Protein AF-A0A535T587-F1 (afdb_monomer)

Solvent-accessible surface area (backbone atoms only — not comparable to full-atom values): 7097 Å² total; per-residue (Å²): 143,86,83,83,83,76,80,82,81,78,84,81,82,79,72,75,73,79,70,57,64,79,68,48,16,51,55,48,45,53,47,51,43,53,55,28,61,78,64,76,47,71,64,48,82,45,65,53,49,70,60,47,21,57,35,30,55,32,77,68,83,61,80,92,52,73,44,36,38,38,36,39,87,90,49,34,36,34,40,31,42,52,90,48,36,64,61,37,56,74,42,17,79,74,39,49,71,48,60,40,50,95,91,59,71,64,61,64,56,50,50,61,66,57,58,90,116

Sequence (117 aa):
MWSRSRPPPPPTESASPALNRSVAARAPLDEVRRWMANRHLDAVYITRPVSIAYLTGFHADPHERLMALAVRHDGATLIVPALEGQSAAEHASNAAVVAWRDGEDPYELVDRA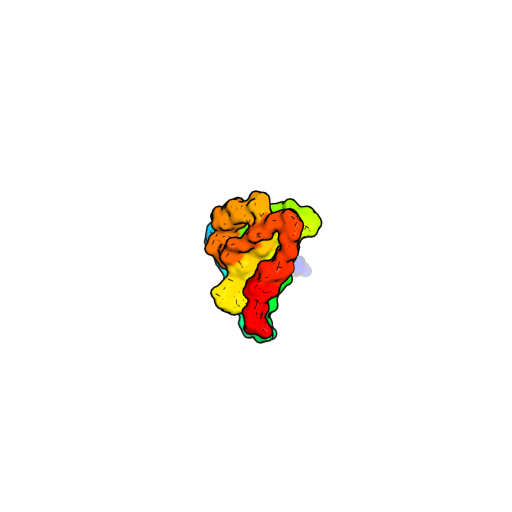LAGL

Mean predicted aligned error: 9.97 Å

Structure (mmCIF, N/CA/C/O backbone):
data_AF-A0A535T587-F1
#
_entry.id   AF-A0A535T587-F1
#
loop_
_atom_site.group_PDB
_atom_site.id
_atom_site.type_symbol
_atom_site.label_atom_id
_atom_site.label_alt_id
_atom_site.label_comp_id
_atom_site.label_asym_id
_atom_site.label_entity_id
_atom_site.label_seq_id
_atom_site.pdbx_PDB_ins_code
_atom_site.Cartn_x
_atom_site.Cartn_y
_atom_site.Cartn_z
_atom_site.occupancy
_atom_site.B_iso_or_equiv
_atom_site.auth_seq_id
_atom_site.auth_comp_id
_atom_site.auth_asym_id
_atom_site.auth_atom_id
_atom_site.pdbx_PDB_model_num
ATOM 1 N N . MET A 1 1 ? 67.489 -8.738 -5.111 1.00 47.03 1 MET A N 1
ATOM 2 C CA . MET A 1 1 ? 67.306 -7.286 -5.318 1.00 47.03 1 MET A CA 1
ATOM 3 C C . MET A 1 1 ? 66.020 -7.089 -6.113 1.00 47.03 1 MET A C 1
ATOM 5 O O . MET A 1 1 ? 66.032 -7.209 -7.327 1.00 47.03 1 MET A O 1
ATOM 9 N N . TRP A 1 2 ? 64.889 -6.936 -5.422 1.00 47.91 2 TRP A N 1
ATOM 10 C CA . TRP A 1 2 ? 63.555 -6.847 -6.025 1.00 47.91 2 TRP A CA 1
ATOM 11 C C . TRP A 1 2 ? 62.922 -5.556 -5.517 1.00 47.91 2 TRP A C 1
ATOM 13 O O . TRP A 1 2 ? 62.699 -5.424 -4.319 1.00 47.91 2 TRP A O 1
ATOM 23 N N . SER A 1 3 ? 62.651 -4.602 -6.399 1.00 49.62 3 SER A N 1
ATOM 24 C CA . SER A 1 3 ? 61.743 -3.502 -6.081 1.00 49.62 3 SER A CA 1
ATOM 25 C C . SER A 1 3 ? 60.934 -3.200 -7.331 1.00 49.62 3 SER A C 1
ATOM 27 O O . SER A 1 3 ? 61.400 -2.543 -8.257 1.00 49.62 3 SER A O 1
ATOM 29 N N . ARG A 1 4 ? 59.749 -3.810 -7.411 1.00 57.50 4 ARG A N 1
ATOM 30 C CA . ARG A 1 4 ? 58.743 -3.481 -8.420 1.00 57.50 4 ARG A CA 1
ATOM 31 C C . ARG A 1 4 ? 57.825 -2.440 -7.790 1.00 57.50 4 ARG A C 1
ATOM 33 O O . ARG A 1 4 ? 57.001 -2.788 -6.946 1.00 57.50 4 ARG A O 1
ATOM 40 N N . SER A 1 5 ? 57.997 -1.182 -8.177 1.00 60.59 5 SER A N 1
ATOM 41 C CA . SER A 1 5 ? 57.087 -0.093 -7.824 1.00 60.59 5 SER A CA 1
ATOM 42 C C . SER A 1 5 ? 55.694 -0.404 -8.376 1.00 60.59 5 SER A C 1
ATOM 44 O O . SER A 1 5 ? 55.541 -0.662 -9.570 1.00 60.59 5 SER A O 1
ATOM 46 N N . ARG A 1 6 ? 54.680 -0.434 -7.506 1.00 56.34 6 ARG A N 1
ATOM 47 C CA . ARG A 1 6 ? 53.278 -0.580 -7.922 1.00 56.34 6 ARG A CA 1
ATOM 48 C C . ARG A 1 6 ? 52.776 0.751 -8.506 1.00 56.34 6 ARG A C 1
ATOM 50 O O . ARG A 1 6 ? 53.118 1.792 -7.946 1.00 56.34 6 ARG A O 1
ATOM 57 N N . PRO A 1 7 ? 51.977 0.743 -9.587 1.00 63.47 7 PRO A N 1
ATOM 58 C CA . PRO A 1 7 ? 51.341 1.957 -10.091 1.00 63.47 7 PRO A CA 1
ATOM 59 C C . PRO A 1 7 ? 50.258 2.462 -9.115 1.00 63.47 7 PRO A C 1
ATOM 61 O O . PRO A 1 7 ? 49.709 1.658 -8.352 1.00 63.47 7 PRO A O 1
ATOM 64 N N . PRO A 1 8 ? 49.956 3.776 -9.113 1.00 61.00 8 PRO A N 1
ATOM 65 C CA . PRO A 1 8 ? 48.930 4.351 -8.248 1.00 61.00 8 PRO A CA 1
ATOM 66 C C . PRO A 1 8 ? 47.529 3.838 -8.627 1.00 61.00 8 PRO A C 1
ATOM 68 O O . PRO A 1 8 ? 47.289 3.529 -9.799 1.00 61.00 8 PRO A O 1
ATOM 71 N N . PRO A 1 9 ? 46.599 3.736 -7.659 1.00 56.41 9 PRO A N 1
ATOM 72 C CA . PRO A 1 9 ? 45.224 3.349 -7.948 1.00 56.41 9 PRO A CA 1
ATOM 73 C C . PRO A 1 9 ? 44.529 4.417 -8.813 1.00 56.41 9 PRO A C 1
ATOM 75 O O . PRO A 1 9 ? 44.873 5.599 -8.714 1.00 56.41 9 PRO A O 1
ATOM 78 N N . PRO A 1 10 ? 43.556 4.028 -9.659 1.00 57.75 10 PRO A N 1
ATOM 79 C CA . PRO A 1 10 ? 42.756 4.986 -10.414 1.00 57.75 10 PRO A CA 1
ATOM 80 C C . PRO A 1 10 ? 41.940 5.877 -9.461 1.00 57.75 10 PRO A C 1
ATOM 82 O O . PRO A 1 10 ? 41.619 5.442 -8.350 1.00 57.75 10 PRO A O 1
ATOM 85 N N . PRO A 1 11 ? 41.587 7.111 -9.867 1.00 48.00 11 PRO A N 1
ATOM 86 C CA . PRO A 1 11 ? 40.736 7.969 -9.058 1.00 48.00 11 PRO A CA 1
ATOM 87 C C . PRO A 1 11 ? 39.365 7.310 -8.891 1.00 48.0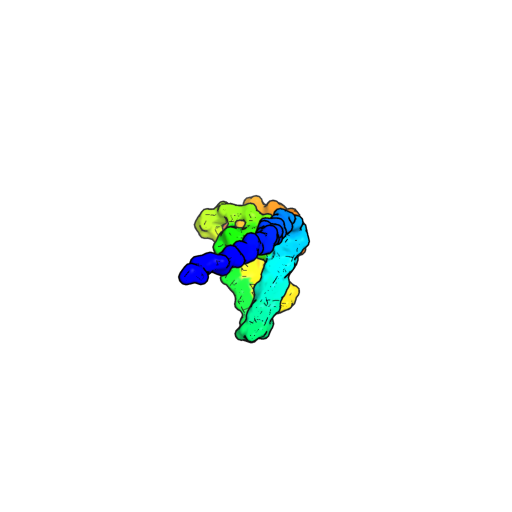0 11 PRO A C 1
ATOM 89 O O . PRO A 1 11 ? 38.657 7.049 -9.863 1.00 48.00 11 PRO A O 1
ATOM 92 N N . THR A 1 12 ? 39.000 7.019 -7.645 1.00 52.50 12 THR A N 1
ATOM 93 C CA . THR A 1 12 ? 37.664 6.549 -7.286 1.00 52.50 12 THR A CA 1
ATOM 94 C C . THR A 1 12 ? 36.696 7.721 -7.396 1.00 52.50 12 THR A C 1
ATOM 96 O O . THR A 1 12 ? 36.433 8.415 -6.417 1.00 52.50 12 THR A O 1
ATOM 99 N N . GLU A 1 13 ? 36.150 7.953 -8.584 1.00 45.12 13 GLU A N 1
ATOM 100 C CA . GLU A 1 13 ? 35.006 8.846 -8.750 1.00 45.12 13 GLU A CA 1
ATOM 101 C C . GLU A 1 13 ? 33.729 8.089 -8.346 1.00 45.12 13 GLU A C 1
ATOM 103 O O . GLU A 1 13 ? 32.907 7.694 -9.165 1.00 45.12 13 GLU A O 1
ATOM 108 N N . SER A 1 14 ? 33.577 7.828 -7.043 1.00 51.25 14 SER A N 1
ATOM 109 C CA . SER A 1 14 ? 32.290 7.419 -6.471 1.00 51.25 14 SER A CA 1
ATOM 110 C C . SER A 1 14 ? 31.462 8.675 -6.220 1.00 51.25 14 SER A C 1
ATOM 112 O O . SER A 1 14 ? 31.224 9.085 -5.084 1.00 51.25 14 SER A O 1
ATOM 114 N N . ALA A 1 15 ? 31.066 9.341 -7.300 1.00 43.19 15 ALA A N 1
ATOM 115 C CA . ALA A 1 15 ? 30.017 10.339 -7.233 1.00 43.19 15 ALA A CA 1
ATOM 116 C C . ALA A 1 15 ? 28.687 9.579 -7.217 1.00 43.19 15 ALA A C 1
ATOM 118 O O . ALA A 1 15 ? 28.120 9.271 -8.262 1.00 43.19 15 ALA A O 1
ATOM 119 N N . SER A 1 16 ? 28.201 9.234 -6.020 1.00 43.88 16 SER A N 1
ATOM 120 C CA . SER A 1 16 ? 26.787 8.891 -5.856 1.00 43.88 16 SER A CA 1
ATOM 121 C C . SER A 1 16 ? 25.986 10.109 -6.318 1.00 43.88 16 SER A C 1
ATOM 123 O O . SER A 1 16 ? 26.106 11.163 -5.685 1.00 43.88 16 SER A O 1
ATOM 125 N N . PRO A 1 17 ? 25.214 10.030 -7.416 1.00 46.41 17 PRO A N 1
ATOM 126 C CA . PRO A 1 17 ? 24.386 11.150 -7.806 1.00 46.41 17 PRO A CA 1
ATOM 127 C C . PRO A 1 17 ? 23.357 11.297 -6.692 1.00 46.41 17 PRO A C 1
ATOM 129 O O . PRO A 1 17 ? 22.594 10.369 -6.421 1.00 46.41 17 PRO A O 1
ATOM 132 N N . ALA A 1 18 ? 23.386 12.426 -5.985 1.00 49.94 18 ALA A N 1
ATOM 133 C CA . ALA A 1 18 ? 22.358 12.761 -5.017 1.00 49.94 18 ALA A CA 1
ATOM 134 C C . ALA A 1 18 ? 21.001 12.577 -5.713 1.00 49.94 18 ALA A C 1
ATOM 136 O O . ALA A 1 18 ? 20.703 13.262 -6.692 1.00 49.94 18 ALA A O 1
ATOM 137 N N . LEU A 1 19 ? 20.251 11.564 -5.269 1.00 51.84 19 LEU A N 1
ATOM 138 C CA . LEU A 1 19 ? 19.035 11.087 -5.918 1.00 51.84 19 LEU A CA 1
ATOM 139 C C . LEU A 1 19 ? 18.086 12.265 -6.135 1.00 51.84 19 LEU A C 1
ATOM 141 O O . LEU A 1 19 ? 17.573 12.856 -5.183 1.00 51.84 19 LEU A O 1
ATOM 145 N N . ASN A 1 20 ? 17.848 12.598 -7.402 1.00 48.22 20 ASN A N 1
ATOM 146 C CA . ASN A 1 20 ? 16.753 13.469 -7.786 1.00 48.22 20 ASN A CA 1
ATOM 147 C C . ASN A 1 20 ? 15.447 12.797 -7.330 1.00 48.22 20 ASN A C 1
ATOM 149 O O . ASN A 1 20 ? 15.001 11.824 -7.941 1.00 48.22 20 ASN A O 1
ATOM 153 N N . ARG A 1 21 ? 14.878 13.280 -6.217 1.00 54.34 21 ARG A N 1
ATOM 154 C CA . ARG A 1 21 ? 13.831 12.591 -5.443 1.00 54.34 21 ARG A CA 1
ATOM 155 C C . ARG A 1 21 ? 12.571 12.248 -6.246 1.00 54.34 21 ARG A C 1
ATOM 157 O O . ARG A 1 21 ? 11.929 11.256 -5.931 1.00 54.34 21 ARG A O 1
ATOM 164 N N . SER A 1 22 ? 12.243 13.004 -7.296 1.00 51.09 22 SER A N 1
ATOM 165 C CA . SER A 1 22 ? 11.043 12.769 -8.115 1.00 51.09 22 SER A CA 1
ATOM 166 C C . SER A 1 22 ? 11.230 11.693 -9.193 1.00 51.09 22 SER A C 1
ATOM 168 O O . SER A 1 22 ? 10.303 10.944 -9.489 1.00 51.09 22 SER A O 1
ATOM 170 N N . VAL A 1 23 ? 12.435 11.565 -9.753 1.00 51.56 23 VAL A N 1
ATOM 171 C CA . VAL A 1 23 ? 12.781 10.500 -10.717 1.00 51.56 23 VAL A CA 1
ATOM 172 C C . VAL A 1 23 ? 13.099 9.193 -9.981 1.00 51.56 23 VAL A C 1
ATOM 174 O O . VAL A 1 23 ? 12.826 8.100 -10.478 1.00 51.56 23 VAL A O 1
ATOM 177 N N . ALA A 1 24 ? 13.620 9.315 -8.761 1.00 52.97 24 ALA A N 1
ATOM 178 C CA . ALA A 1 24 ? 14.056 8.212 -7.924 1.00 52.97 24 ALA A CA 1
ATOM 179 C C . ALA A 1 24 ? 12.938 7.374 -7.296 1.00 52.97 24 ALA A C 1
ATOM 181 O O . ALA A 1 24 ? 13.275 6.315 -6.808 1.00 52.97 24 ALA A O 1
ATOM 182 N N . ALA A 1 25 ? 11.664 7.786 -7.269 1.00 56.41 25 ALA A N 1
ATOM 183 C CA . ALA A 1 25 ? 10.588 6.963 -6.682 1.00 56.41 25 ALA A CA 1
ATOM 184 C C . ALA A 1 25 ? 9.954 5.993 -7.699 1.00 56.41 25 ALA A C 1
ATOM 186 O O . ALA A 1 25 ? 9.639 4.849 -7.379 1.00 56.41 25 ALA A O 1
ATOM 187 N N . ARG A 1 26 ? 9.822 6.401 -8.971 1.00 61.22 26 ARG A N 1
ATOM 188 C CA . ARG A 1 26 ? 9.326 5.508 -10.038 1.00 61.22 26 ARG A CA 1
ATOM 189 C C . ARG A 1 26 ? 10.279 4.340 -10.297 1.00 61.22 26 ARG A C 1
ATOM 191 O O . ARG A 1 26 ? 9.839 3.196 -10.361 1.00 61.22 26 ARG A O 1
ATOM 198 N N . ALA A 1 27 ? 11.579 4.622 -10.381 1.00 78.62 27 ALA A N 1
ATOM 199 C CA . ALA A 1 27 ? 12.575 3.616 -10.745 1.00 78.62 27 ALA A CA 1
ATOM 200 C C . ALA A 1 27 ? 12.644 2.401 -9.779 1.00 78.62 27 ALA A C 1
ATOM 202 O O . ALA A 1 27 ? 12.662 1.273 -10.276 1.00 78.62 27 ALA A O 1
ATOM 203 N N . PRO A 1 28 ? 12.614 2.566 -8.441 1.00 91.25 28 PRO A N 1
ATOM 204 C CA . PRO A 1 28 ? 12.580 1.461 -7.486 1.00 91.25 28 PRO A CA 1
ATOM 205 C C . PRO A 1 28 ? 11.316 0.612 -7.566 1.00 91.25 28 PRO A C 1
ATOM 207 O O . PRO A 1 28 ? 11.400 -0.613 -7.534 1.00 91.25 28 PRO A O 1
ATOM 210 N N . LEU A 1 29 ? 10.138 1.231 -7.693 1.00 93.50 29 LEU A N 1
ATOM 211 C CA . LEU A 1 29 ? 8.886 0.477 -7.773 1.00 93.50 29 LEU A CA 1
ATOM 212 C C . LEU A 1 29 ? 8.806 -0.340 -9.074 1.00 93.50 29 LEU A C 1
ATOM 214 O O . LEU A 1 29 ? 8.380 -1.496 -9.060 1.00 93.50 29 LEU A O 1
ATOM 218 N N . ASP A 1 30 ? 9.296 0.213 -10.185 1.00 93.25 30 ASP A N 1
ATOM 219 C CA . ASP A 1 30 ? 9.419 -0.516 -11.451 1.00 93.25 30 ASP A CA 1
ATOM 220 C C . ASP A 1 30 ? 10.449 -1.657 -11.373 1.00 93.25 30 ASP A C 1
ATOM 222 O O . ASP A 1 30 ? 10.292 -2.694 -12.022 1.00 93.25 30 ASP A O 1
ATOM 226 N N . GLU A 1 31 ? 11.505 -1.513 -10.569 1.00 94.69 31 GLU A N 1
ATOM 227 C CA . GLU A 1 31 ? 12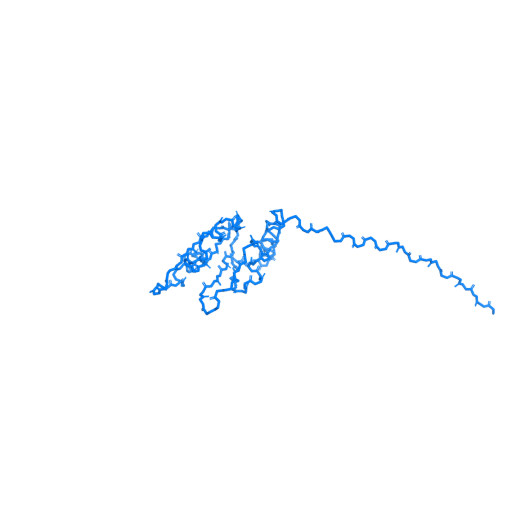.441 -2.603 -10.280 1.00 94.69 31 GLU A CA 1
ATOM 228 C C . GLU A 1 31 ? 11.794 -3.730 -9.473 1.00 94.69 31 GLU A C 1
ATOM 230 O O . GLU A 1 31 ? 11.962 -4.896 -9.835 1.00 94.69 31 GLU A O 1
ATOM 235 N N . VAL A 1 32 ? 10.986 -3.402 -8.459 1.00 96.44 32 VAL A N 1
ATOM 236 C CA . VAL A 1 32 ? 10.191 -4.394 -7.717 1.00 96.44 32 VAL A CA 1
ATOM 237 C C . VAL A 1 32 ? 9.264 -5.152 -8.668 1.00 96.44 32 VAL A C 1
ATOM 239 O O . VAL A 1 32 ? 9.259 -6.381 -8.658 1.00 96.44 32 VAL A O 1
ATOM 242 N N . ARG A 1 33 ? 8.547 -4.455 -9.557 1.00 95.50 33 ARG A N 1
ATOM 243 C CA . ARG A 1 33 ? 7.645 -5.096 -10.532 1.00 95.50 33 ARG A CA 1
ATOM 244 C C . ARG A 1 33 ? 8.389 -6.008 -11.512 1.00 95.50 33 ARG A C 1
ATOM 246 O O . ARG A 1 33 ? 7.931 -7.117 -11.783 1.00 95.50 33 ARG A O 1
ATOM 253 N N . ARG A 1 34 ? 9.569 -5.605 -11.999 1.00 95.81 34 ARG A N 1
ATOM 254 C CA . ARG A 1 34 ? 10.431 -6.481 -12.821 1.00 95.81 34 ARG A CA 1
ATOM 255 C C . ARG A 1 34 ? 10.901 -7.710 -12.044 1.00 95.81 34 ARG A C 1
ATOM 257 O O . ARG A 1 34 ? 10.894 -8.820 -12.571 1.00 95.81 34 ARG A O 1
ATOM 264 N N . TRP A 1 35 ? 11.301 -7.525 -10.790 1.00 96.81 35 TRP A N 1
ATOM 265 C CA . TRP A 1 35 ? 11.720 -8.611 -9.908 1.00 96.81 35 TRP A CA 1
ATOM 266 C C . TRP A 1 35 ? 10.581 -9.604 -9.631 1.00 96.81 35 TRP A C 1
ATOM 268 O O . TRP A 1 35 ? 10.834 -10.811 -9.633 1.00 96.81 35 TRP A O 1
ATOM 278 N N . MET A 1 36 ? 9.348 -9.109 -9.460 1.00 97.62 36 MET A N 1
ATOM 279 C CA . MET A 1 36 ? 8.132 -9.919 -9.316 1.00 97.62 36 MET A CA 1
ATOM 280 C C . MET A 1 36 ? 7.866 -10.752 -10.570 1.00 97.62 36 MET A C 1
ATOM 282 O O . MET A 1 36 ? 7.697 -11.965 -10.465 1.00 97.62 36 MET A O 1
ATOM 286 N N . ALA A 1 37 ? 7.912 -10.129 -11.754 1.00 96.69 37 ALA A N 1
ATOM 287 C CA . ALA A 1 37 ? 7.699 -10.815 -13.028 1.00 96.69 37 ALA A CA 1
ATOM 288 C C . ALA A 1 37 ? 8.697 -11.967 -13.237 1.00 96.69 37 ALA A C 1
ATOM 290 O O . ALA A 1 37 ? 8.302 -13.074 -13.595 1.00 96.69 37 ALA A O 1
ATOM 291 N N . ASN A 1 38 ? 9.976 -11.744 -12.917 1.00 97.62 38 ASN A N 1
ATOM 292 C CA . ASN A 1 38 ? 11.022 -12.770 -13.010 1.00 97.62 38 ASN A CA 1
ATOM 293 C C . ASN A 1 38 ? 10.840 -13.938 -12.025 1.00 97.62 38 ASN A C 1
ATOM 295 O O . ASN A 1 38 ? 11.469 -14.980 -12.194 1.00 97.62 38 ASN A O 1
ATOM 299 N N . ARG A 1 39 ? 10.042 -13.756 -10.967 1.00 97.62 39 ARG A N 1
ATOM 300 C CA . ARG A 1 39 ? 9.769 -14.770 -9.937 1.00 97.62 39 ARG A CA 1
ATOM 301 C C . ARG A 1 39 ? 8.365 -15.352 -10.013 1.00 97.62 39 ARG A C 1
ATOM 303 O O . ARG A 1 39 ? 8.036 -16.171 -9.164 1.00 97.62 39 ARG A O 1
ATOM 310 N N . HIS A 1 40 ? 7.569 -14.950 -11.004 1.00 96.25 40 HIS A N 1
ATOM 311 C CA . HIS A 1 40 ? 6.166 -15.341 -11.125 1.00 96.25 40 HIS A CA 1
ATOM 312 C C . HIS A 1 40 ? 5.367 -15.035 -9.846 1.00 96.25 40 HIS A C 1
ATOM 314 O O . HIS A 1 40 ? 4.650 -15.887 -9.335 1.00 96.25 40 HIS A O 1
ATOM 320 N N . LEU A 1 41 ? 5.548 -13.827 -9.299 1.00 97.00 41 LEU A N 1
ATOM 321 C CA . LEU A 1 41 ? 4.806 -13.344 -8.133 1.00 97.00 41 LEU A CA 1
ATOM 322 C C . LEU A 1 41 ? 3.697 -12.387 -8.567 1.00 97.00 41 LEU A C 1
ATOM 324 O O . LEU A 1 41 ? 3.969 -11.396 -9.247 1.00 97.00 41 LEU A O 1
ATOM 328 N N . ASP A 1 42 ? 2.477 -12.644 -8.107 1.00 96.50 42 ASP A N 1
ATOM 329 C CA . ASP A 1 42 ? 1.304 -11.845 -8.470 1.00 96.50 42 ASP A CA 1
ATOM 330 C C . ASP A 1 42 ? 1.203 -10.534 -7.672 1.00 96.50 42 ASP A C 1
ATOM 332 O O . ASP A 1 42 ? 0.733 -9.513 -8.188 1.00 96.50 42 ASP A O 1
ATOM 336 N N . ALA A 1 43 ? 1.694 -10.541 -6.426 1.00 97.50 43 ALA A N 1
ATOM 337 C CA . ALA A 1 43 ? 1.720 -9.371 -5.557 1.00 97.50 43 ALA A CA 1
ATOM 338 C C . ALA A 1 43 ? 2.876 -9.377 -4.544 1.00 97.50 43 ALA A C 1
ATOM 340 O O . ALA A 1 43 ? 3.452 -10.415 -4.216 1.00 97.50 43 ALA A O 1
ATOM 341 N N . VAL A 1 44 ? 3.181 -8.192 -4.012 1.00 97.88 44 VAL A N 1
ATOM 342 C CA . VAL A 1 44 ? 4.045 -7.980 -2.843 1.00 97.88 44 VAL A CA 1
ATOM 343 C C . VAL A 1 44 ? 3.327 -7.055 -1.862 1.00 97.88 44 VAL A C 1
ATOM 345 O O . VAL A 1 44 ? 2.761 -6.038 -2.258 1.00 97.88 44 VAL A O 1
ATOM 348 N N . TYR A 1 45 ? 3.381 -7.396 -0.575 1.00 98.19 45 TYR A N 1
ATOM 349 C CA . TYR A 1 45 ? 2.792 -6.623 0.517 1.00 98.19 45 TYR A CA 1
ATOM 350 C C . TYR A 1 45 ? 3.892 -6.088 1.441 1.00 98.19 45 TYR A C 1
ATOM 352 O O . TYR A 1 45 ? 4.662 -6.862 2.011 1.00 98.19 45 TYR A O 1
ATOM 360 N N . ILE A 1 46 ? 4.001 -4.763 1.563 1.00 98.31 46 ILE A N 1
ATOM 361 C CA . ILE A 1 46 ? 5.113 -4.084 2.247 1.00 98.31 46 ILE A CA 1
ATOM 362 C C . ILE A 1 46 ? 4.566 -3.219 3.377 1.00 98.31 46 ILE A C 1
ATOM 364 O O . ILE A 1 46 ? 3.763 -2.330 3.128 1.00 98.31 46 ILE A O 1
ATOM 368 N N . THR A 1 47 ? 5.048 -3.422 4.603 1.00 97.38 47 THR A N 1
ATOM 369 C CA . THR A 1 47 ? 4.550 -2.711 5.801 1.00 97.38 47 THR A CA 1
ATOM 370 C C . THR A 1 47 ? 5.610 -1.887 6.525 1.00 97.38 47 THR A C 1
ATOM 372 O O . THR A 1 47 ? 5.308 -1.159 7.464 1.00 97.38 47 THR A O 1
ATOM 375 N N . ARG A 1 48 ? 6.884 -1.986 6.125 1.00 97.31 48 ARG A N 1
ATOM 376 C CA . ARG A 1 48 ? 7.970 -1.230 6.765 1.00 97.31 48 ARG A CA 1
ATOM 377 C C . ARG A 1 48 ? 7.964 0.216 6.250 1.00 97.31 48 ARG A C 1
ATOM 379 O O . ARG A 1 48 ? 8.220 0.396 5.057 1.00 97.31 48 ARG A O 1
ATOM 386 N N . PRO A 1 49 ? 7.793 1.244 7.110 1.00 96.56 49 PRO A N 1
ATOM 387 C CA . PRO A 1 49 ? 7.701 2.637 6.657 1.00 96.56 49 PRO A CA 1
ATOM 388 C C . PRO A 1 49 ? 8.915 3.106 5.851 1.00 96.56 49 PRO A C 1
ATOM 390 O O . PRO A 1 49 ? 8.766 3.776 4.838 1.00 96.56 49 PRO A O 1
ATOM 393 N N . VAL A 1 50 ? 10.123 2.672 6.229 1.00 96.50 50 VAL A N 1
ATOM 394 C CA . VAL A 1 50 ? 11.360 2.991 5.491 1.00 96.50 50 VAL A CA 1
ATOM 395 C C . VAL A 1 50 ? 11.341 2.427 4.065 1.00 96.50 50 VAL A C 1
ATOM 397 O O . VAL A 1 50 ? 11.790 3.088 3.132 1.00 96.50 50 VAL A O 1
ATOM 400 N N . SER A 1 51 ? 10.803 1.220 3.873 1.00 96.81 51 SER A N 1
ATOM 401 C CA . SER A 1 51 ? 10.673 0.615 2.544 1.00 96.81 51 SER A CA 1
ATOM 402 C C . SER A 1 51 ? 9.611 1.327 1.712 1.00 96.81 51 SER A C 1
ATOM 404 O O . SER A 1 51 ? 9.841 1.585 0.535 1.00 96.81 51 SER A O 1
ATOM 406 N N . ILE A 1 52 ? 8.481 1.692 2.323 1.00 97.38 52 ILE A N 1
ATOM 407 C CA . ILE A 1 52 ? 7.431 2.477 1.661 1.00 97.38 52 ILE A CA 1
ATOM 408 C C . ILE A 1 52 ? 8.000 3.829 1.216 1.00 97.38 52 ILE A C 1
ATOM 410 O O . ILE A 1 52 ? 7.875 4.176 0.047 1.00 97.38 52 ILE A O 1
ATOM 414 N N . ALA A 1 53 ? 8.719 4.528 2.095 1.00 96.56 53 ALA A N 1
ATOM 415 C CA . ALA A 1 53 ? 9.356 5.803 1.785 1.00 96.56 53 ALA A CA 1
ATOM 416 C C . ALA A 1 53 ? 10.372 5.710 0.645 1.00 96.56 53 ALA A C 1
ATOM 418 O O . ALA A 1 53 ? 10.400 6.579 -0.224 1.00 96.56 53 ALA A O 1
ATOM 419 N N . TYR A 1 54 ? 11.172 4.645 0.601 1.00 95.56 54 TYR A N 1
ATOM 420 C CA . TYR A 1 54 ? 12.105 4.413 -0.500 1.00 95.56 54 TYR A CA 1
ATOM 421 C C . TYR A 1 54 ? 11.390 4.198 -1.843 1.00 95.56 54 TYR A C 1
ATOM 423 O O . TYR A 1 54 ? 11.834 4.709 -2.869 1.00 95.56 54 TYR A O 1
ATOM 431 N N . LEU A 1 55 ? 10.279 3.457 -1.839 1.00 96.00 55 LEU A N 1
ATOM 432 C CA . LEU A 1 55 ? 9.555 3.090 -3.057 1.00 96.00 55 LEU A CA 1
ATOM 433 C C . LEU A 1 55 ? 8.617 4.186 -3.565 1.00 96.00 55 LEU A C 1
ATOM 435 O O . LEU A 1 55 ? 8.359 4.244 -4.763 1.00 96.00 55 LEU A O 1
ATOM 439 N N . THR A 1 56 ? 8.074 5.028 -2.688 1.00 95.38 56 THR A N 1
ATOM 440 C CA . THR A 1 56 ? 7.043 6.014 -3.057 1.00 95.38 56 THR A CA 1
ATOM 441 C C . THR A 1 56 ? 7.480 7.459 -2.852 1.00 95.38 56 THR A C 1
ATOM 443 O O . THR A 1 56 ? 6.871 8.363 -3.408 1.00 95.38 56 THR A O 1
ATOM 446 N N . GLY A 1 57 ? 8.525 7.701 -2.059 1.00 94.69 57 GLY A N 1
ATOM 447 C CA . GLY A 1 57 ? 8.902 9.034 -1.589 1.00 94.69 57 GLY A CA 1
ATOM 448 C C . GLY A 1 57 ? 8.069 9.538 -0.402 1.00 94.69 57 GLY A C 1
ATOM 449 O O . GLY A 1 57 ? 8.424 10.561 0.190 1.00 94.69 57 GLY A O 1
ATOM 450 N N . PHE A 1 58 ? 7.004 8.833 -0.006 1.00 96.19 58 PHE A N 1
ATOM 451 C CA . PHE A 1 58 ? 6.153 9.222 1.117 1.00 96.19 58 PHE A CA 1
ATOM 452 C C . PHE A 1 58 ? 6.693 8.715 2.458 1.00 96.19 58 PHE A C 1
ATOM 454 O O . PHE A 1 58 ? 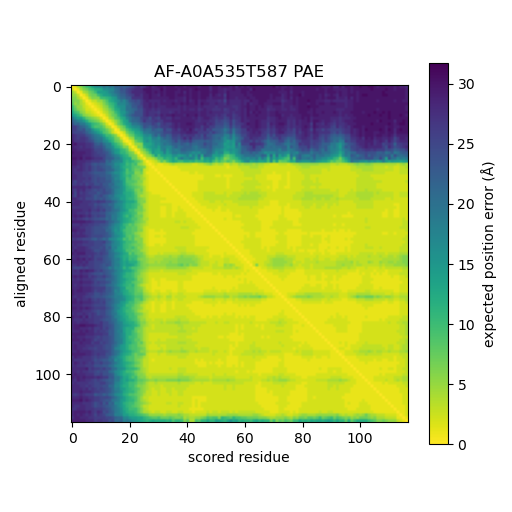6.877 7.517 2.659 1.00 96.19 58 PHE A O 1
ATOM 461 N N . HIS A 1 59 ? 6.915 9.638 3.392 1.00 96.81 59 HIS A N 1
ATOM 462 C CA . HIS A 1 59 ? 7.465 9.349 4.713 1.00 96.81 59 HIS A CA 1
ATOM 463 C C . HIS A 1 59 ? 6.383 9.521 5.781 1.00 96.81 59 HIS A C 1
ATOM 465 O O . HIS A 1 59 ? 5.753 10.575 5.849 1.00 96.81 59 HIS A O 1
ATOM 471 N N . ALA A 1 60 ? 6.217 8.518 6.641 1.00 95.00 60 ALA A N 1
ATOM 472 C CA . ALA A 1 60 ? 5.352 8.587 7.814 1.00 95.00 60 ALA A CA 1
ATOM 473 C C . ALA A 1 60 ? 5.855 7.656 8.925 1.00 95.00 60 ALA A C 1
ATOM 475 O O . ALA A 1 60 ? 6.623 6.726 8.664 1.00 95.00 60 ALA A O 1
ATOM 476 N N . ASP A 1 61 ? 5.381 7.897 10.145 1.00 95.19 61 ASP A N 1
ATOM 477 C CA . ASP A 1 61 ? 5.496 6.985 11.281 1.00 95.19 61 ASP A CA 1
ATOM 478 C C . ASP A 1 61 ? 4.073 6.656 11.764 1.00 95.19 61 ASP A C 1
ATOM 480 O O . ASP A 1 61 ? 3.484 7.437 12.508 1.00 95.19 61 ASP A O 1
ATOM 484 N N . PRO A 1 62 ? 3.475 5.554 11.281 1.00 91.38 62 PRO A N 1
ATOM 485 C CA . PRO A 1 62 ? 2.092 5.207 11.598 1.00 91.38 62 PRO A CA 1
ATOM 486 C C . PRO A 1 62 ? 1.941 4.592 13.001 1.00 91.38 62 PRO A C 1
ATOM 488 O O . PRO A 1 62 ? 0.819 4.311 13.420 1.00 91.38 62 PRO A O 1
ATOM 491 N N . HIS A 1 63 ? 3.046 4.368 13.725 1.00 92.75 63 HIS A N 1
ATOM 492 C CA . HIS A 1 63 ? 3.072 3.652 15.001 1.00 92.75 63 HIS A CA 1
ATOM 493 C C . HIS A 1 63 ? 2.355 2.290 14.921 1.00 92.75 63 HIS A C 1
ATOM 495 O O . HIS A 1 63 ? 2.766 1.426 14.144 1.00 92.75 63 HIS A O 1
ATOM 501 N N . GLU A 1 64 ? 1.315 2.070 15.726 1.00 94.00 64 GLU A N 1
ATOM 502 C CA . GLU A 1 64 ? 0.499 0.855 15.722 1.00 94.00 64 GLU A CA 1
ATOM 503 C C . GLU A 1 64 ? -0.522 0.795 14.579 1.00 94.00 64 GLU A C 1
ATOM 505 O O . GLU A 1 64 ? -1.071 -0.274 14.302 1.00 94.00 64 GLU A O 1
ATOM 510 N N . ARG A 1 65 ? -0.800 1.926 13.920 1.00 97.00 65 ARG A N 1
ATOM 511 C CA . ARG A 1 65 ? -1.802 2.001 12.858 1.00 97.00 65 ARG A CA 1
ATOM 512 C C . ARG A 1 65 ? -1.304 1.299 11.595 1.00 97.00 65 ARG A C 1
ATOM 514 O O . ARG A 1 65 ? -0.128 1.358 11.238 1.00 97.00 65 ARG A O 1
ATOM 521 N N . LEU A 1 66 ? -2.220 0.650 10.875 1.00 97.88 66 LEU A N 1
ATOM 522 C CA . LEU A 1 66 ? -1.898 0.007 9.605 1.00 97.88 66 LEU A CA 1
ATOM 523 C C . LEU A 1 66 ? -1.428 1.032 8.561 1.00 97.88 66 LEU A C 1
ATOM 525 O O . LEU A 1 66 ? -2.171 1.929 8.155 1.00 97.88 66 LEU A O 1
ATOM 529 N N . MET A 1 67 ? -0.220 0.801 8.057 1.00 98.44 67 MET A N 1
ATOM 530 C CA . MET A 1 67 ? 0.298 1.383 6.830 1.00 98.44 67 MET A CA 1
ATOM 531 C C . MET A 1 67 ? 0.861 0.264 5.962 1.00 98.44 67 MET A C 1
ATOM 533 O O . MET A 1 67 ? 1.675 -0.538 6.428 1.00 98.44 67 MET A O 1
ATOM 537 N N . ALA A 1 68 ? 0.453 0.218 4.699 1.00 98.56 68 ALA A N 1
ATOM 538 C CA . ALA A 1 68 ? 0.934 -0.802 3.784 1.00 98.56 68 ALA A CA 1
ATOM 539 C C . ALA A 1 68 ? 0.981 -0.321 2.338 1.00 98.56 68 ALA A C 1
ATOM 541 O O . ALA A 1 68 ? 0.142 0.457 1.897 1.00 98.56 68 ALA A O 1
ATOM 542 N N . LEU A 1 69 ? 1.942 -0.840 1.582 1.00 98.62 69 LEU A N 1
ATOM 543 C CA . LEU A 1 69 ? 1.999 -0.727 0.133 1.00 98.62 69 LEU A CA 1
ATOM 544 C C . LEU A 1 69 ? 1.746 -2.110 -0.470 1.00 98.62 69 LEU A C 1
ATOM 546 O O . LEU A 1 69 ? 2.550 -3.029 -0.299 1.00 98.62 69 LEU A O 1
ATOM 550 N N . ALA A 1 70 ? 0.629 -2.242 -1.176 1.00 98.50 70 ALA A N 1
ATOM 551 C CA . ALA A 1 70 ? 0.301 -3.398 -1.996 1.00 98.50 70 ALA A CA 1
ATOM 552 C C . ALA A 1 70 ? 0.790 -3.142 -3.425 1.00 98.50 70 ALA A C 1
ATOM 554 O O . ALA A 1 70 ? 0.364 -2.181 -4.062 1.00 98.50 70 ALA A O 1
ATOM 555 N 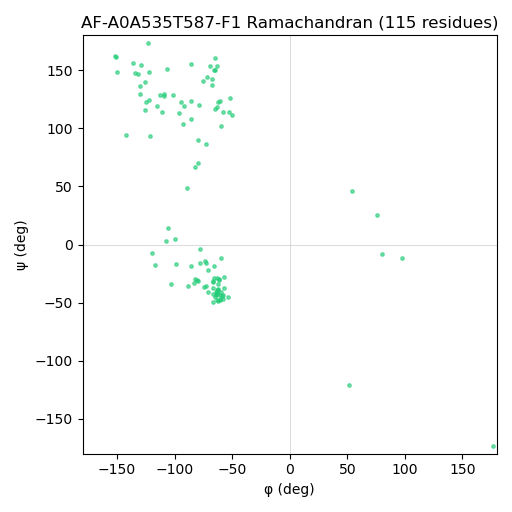N . VAL A 1 71 ? 1.692 -3.980 -3.930 1.00 98.00 71 VAL A N 1
ATOM 556 C CA . VAL A 1 71 ? 2.257 -3.869 -5.282 1.00 98.00 71 VAL A CA 1
ATOM 557 C C . VAL A 1 71 ? 1.788 -5.051 -6.114 1.00 98.00 71 VAL A C 1
ATOM 559 O O . VAL A 1 71 ? 1.950 -6.196 -5.699 1.00 98.00 71 VAL A O 1
ATOM 562 N N . ARG A 1 72 ? 1.242 -4.771 -7.295 1.00 97.06 72 ARG A N 1
ATOM 563 C CA . ARG A 1 72 ? 0.803 -5.737 -8.306 1.00 97.06 72 ARG A CA 1
ATOM 564 C C . ARG A 1 72 ? 1.503 -5.468 -9.635 1.00 97.06 72 ARG A C 1
ATOM 566 O O . ARG A 1 72 ? 2.224 -4.482 -9.811 1.00 97.06 72 ARG A O 1
ATOM 573 N N . HIS A 1 73 ? 1.292 -6.361 -10.597 1.00 93.88 73 HIS A N 1
ATOM 574 C CA . HIS A 1 73 ? 1.855 -6.212 -11.936 1.00 93.88 73 HIS A CA 1
ATOM 575 C C . HIS A 1 73 ? 1.331 -4.966 -12.669 1.00 93.88 73 HIS A C 1
ATOM 577 O O . HIS A 1 73 ? 2.064 -4.408 -13.481 1.00 93.88 73 HIS A O 1
ATOM 583 N N . ASP A 1 74 ? 0.115 -4.505 -12.382 1.00 90.69 74 ASP A N 1
ATOM 584 C CA . ASP A 1 74 ? -0.575 -3.392 -13.045 1.00 90.69 74 ASP A CA 1
ATOM 585 C C . ASP A 1 74 ? -0.489 -2.060 -12.281 1.00 90.69 74 ASP A C 1
ATOM 587 O O . ASP A 1 74 ? -0.673 -1.001 -12.880 1.00 90.69 74 ASP A O 1
ATOM 591 N N . GLY A 1 75 ? -0.127 -2.077 -10.998 1.00 94.50 75 GLY A N 1
ATOM 592 C CA . GLY A 1 75 ? 0.025 -0.860 -10.207 1.00 94.50 75 GLY A CA 1
ATOM 593 C C . GLY A 1 75 ? 0.373 -1.112 -8.745 1.00 94.50 75 GLY A C 1
ATOM 594 O O . GLY A 1 75 ? 0.630 -2.238 -8.327 1.00 94.50 75 GLY A O 1
ATOM 595 N N . ALA A 1 76 ? 0.388 -0.041 -7.955 1.00 97.62 76 ALA A N 1
ATOM 596 C CA . ALA A 1 76 ? 0.566 -0.116 -6.512 1.00 97.62 76 ALA A CA 1
ATOM 597 C C . ALA A 1 76 ? -0.491 0.722 -5.792 1.00 97.62 76 ALA A C 1
ATOM 599 O O . ALA A 1 76 ? -0.891 1.775 -6.288 1.00 97.62 76 ALA A O 1
ATOM 600 N N . THR A 1 77 ? -0.908 0.259 -4.617 1.00 98.56 77 THR A N 1
ATOM 601 C CA . THR A 1 77 ? -1.859 0.938 -3.735 1.00 98.56 77 THR A CA 1
ATOM 602 C C . THR A 1 77 ? -1.236 1.109 -2.356 1.00 98.56 77 THR A C 1
ATOM 604 O O . THR A 1 77 ? -0.831 0.136 -1.723 1.00 98.56 77 THR A O 1
ATOM 607 N N . LEU A 1 78 ? -1.148 2.351 -1.897 1.00 98.69 78 LEU A N 1
ATOM 608 C CA . LEU A 1 78 ? -0.688 2.756 -0.581 1.00 98.69 78 LEU A CA 1
ATOM 609 C C . LEU A 1 78 ? -1.907 2.965 0.328 1.00 98.69 78 LEU A C 1
ATOM 611 O O . LEU A 1 78 ? -2.705 3.875 0.111 1.00 98.69 78 LEU A O 1
ATOM 615 N N . ILE A 1 79 ? -2.033 2.111 1.340 1.00 98.81 79 ILE A N 1
ATOM 616 C CA . ILE A 1 79 ? -3.041 2.181 2.396 1.00 98.81 79 ILE A CA 1
ATOM 617 C C . ILE A 1 79 ? -2.431 2.917 3.590 1.00 98.81 79 ILE A C 1
ATOM 619 O O . ILE A 1 79 ? -1.396 2.496 4.113 1.00 98.81 79 ILE A O 1
ATOM 623 N N . VAL A 1 80 ? -3.061 4.011 4.017 1.00 98.69 80 VAL A N 1
ATOM 624 C CA . VAL A 1 80 ? -2.579 4.868 5.114 1.00 98.69 80 VAL A CA 1
ATOM 625 C C . VAL A 1 80 ? -3.715 5.261 6.059 1.00 98.69 80 VAL A C 1
ATOM 627 O O . VAL A 1 80 ? -4.871 5.272 5.637 1.00 98.69 80 VAL A O 1
ATOM 630 N N . PRO A 1 81 ? -3.437 5.616 7.320 1.00 98.44 81 PRO A N 1
ATOM 631 C CA . PRO A 1 81 ? -4.456 6.230 8.158 1.00 98.44 81 PRO A CA 1
ATOM 632 C C . PRO A 1 81 ? -4.871 7.610 7.611 1.00 98.44 81 PRO A C 1
ATOM 634 O O . PRO A 1 81 ? -4.188 8.234 6.793 1.00 98.44 81 PRO A O 1
ATOM 637 N N . ALA A 1 82 ? -6.040 8.091 8.032 1.00 97.94 82 ALA A N 1
ATOM 638 C CA . ALA A 1 82 ? -6.660 9.298 7.487 1.00 97.94 82 ALA A CA 1
ATOM 639 C C . ALA A 1 82 ? -5.817 10.566 7.682 1.00 97.94 82 ALA A C 1
ATOM 641 O O . ALA A 1 82 ? -5.890 11.470 6.850 1.00 97.94 82 ALA A O 1
ATOM 642 N N . LEU A 1 83 ? -5.015 10.627 8.748 1.00 96.50 83 LEU A N 1
ATOM 643 C CA . LEU A 1 83 ? -4.145 11.769 9.045 1.00 96.50 83 LEU A CA 1
ATOM 644 C C . LEU A 1 83 ? -3.031 11.928 8.001 1.00 96.50 83 LEU A C 1
ATOM 646 O O . LEU A 1 83 ? -2.640 13.043 7.665 1.00 96.50 83 LEU A O 1
ATOM 650 N N . GLU A 1 84 ? -2.562 10.817 7.445 1.00 97.56 84 GLU A N 1
ATOM 651 C CA . GLU A 1 84 ? -1.500 10.752 6.448 1.00 97.56 84 GLU A CA 1
ATOM 652 C C . GLU A 1 84 ? -2.014 10.928 5.014 1.00 97.56 84 GLU A C 1
ATOM 654 O O . GLU A 1 84 ? -1.225 11.233 4.120 1.00 97.56 84 GLU A O 1
ATOM 659 N N . GLY A 1 85 ? -3.319 10.749 4.779 1.00 97.56 85 GLY A N 1
ATOM 660 C CA . GLY A 1 85 ? -3.913 10.619 3.444 1.00 97.56 85 GLY A CA 1
ATOM 661 C C . GLY A 1 85 ? -3.571 11.754 2.474 1.00 97.56 85 GLY A C 1
ATOM 662 O O . GLY A 1 85 ? -3.193 11.491 1.331 1.00 97.56 85 GLY A O 1
ATOM 663 N N . GLN A 1 86 ? -3.647 13.011 2.923 1.00 97.38 86 GLN A N 1
ATOM 664 C CA . GLN A 1 86 ? -3.318 14.160 2.072 1.00 97.38 86 GLN A CA 1
ATOM 665 C C . GLN A 1 86 ? -1.824 14.189 1.716 1.00 97.38 86 GLN A C 1
ATOM 667 O O . GLN A 1 86 ? -1.468 14.286 0.543 1.00 97.38 86 GLN A O 1
ATOM 672 N N . SER A 1 87 ? -0.950 14.055 2.716 1.00 97.19 87 SER A N 1
ATOM 673 C CA . SER A 1 87 ? 0.503 14.061 2.504 1.00 97.19 87 SER A CA 1
ATOM 674 C C . SER A 1 87 ? 0.945 12.892 1.617 1.00 97.19 87 SER A C 1
ATOM 676 O O . SER A 1 87 ? 1.783 13.061 0.728 1.00 97.19 87 SER A O 1
ATOM 678 N N . ALA A 1 88 ? 0.332 11.719 1.794 1.00 97.50 88 ALA A N 1
ATOM 679 C CA . ALA A 1 88 ? 0.550 10.558 0.944 1.00 97.50 88 ALA A CA 1
ATOM 680 C C . ALA A 1 88 ? 0.176 10.849 -0.514 1.00 97.50 88 ALA A C 1
ATOM 682 O O . ALA A 1 88 ? 0.974 10.562 -1.401 1.00 97.50 88 ALA A O 1
ATOM 683 N N . ALA A 1 89 ? -0.981 11.463 -0.775 1.00 96.94 89 ALA A N 1
ATOM 684 C CA . ALA A 1 89 ? -1.403 11.810 -2.133 1.00 96.94 89 ALA A CA 1
ATOM 685 C C . ALA A 1 89 ? -0.457 12.816 -2.820 1.00 96.94 89 ALA A C 1
ATOM 687 O O . ALA A 1 89 ? -0.233 12.727 -4.026 1.00 96.94 89 ALA A O 1
ATOM 688 N N . GLU A 1 90 ? 0.124 13.747 -2.060 1.00 96.12 90 GLU A N 1
ATOM 689 C CA . GLU A 1 90 ? 1.074 14.741 -2.575 1.00 96.12 90 GLU A CA 1
ATOM 690 C C . GLU A 1 90 ? 2.444 14.132 -2.922 1.00 96.12 90 GLU A C 1
ATOM 692 O O . GLU A 1 90 ? 3.075 14.538 -3.900 1.00 96.12 90 GLU A O 1
ATOM 697 N N . HIS A 1 91 ? 2.910 13.149 -2.144 1.00 95.00 91 HIS A N 1
ATOM 698 C CA . HIS A 1 91 ? 4.277 12.627 -2.254 1.00 95.00 91 HIS A CA 1
ATOM 699 C C . HIS A 1 91 ? 4.372 11.277 -2.985 1.00 95.00 91 HIS A C 1
ATOM 701 O O . HIS A 1 91 ? 5.332 11.059 -3.722 1.00 95.00 91 HIS A O 1
ATOM 707 N N . ALA A 1 92 ? 3.380 10.391 -2.849 1.00 95.38 92 ALA A N 1
ATOM 708 C CA . ALA A 1 92 ? 3.366 9.040 -3.425 1.00 95.38 92 ALA A CA 1
ATOM 709 C C . ALA A 1 92 ? 2.766 8.98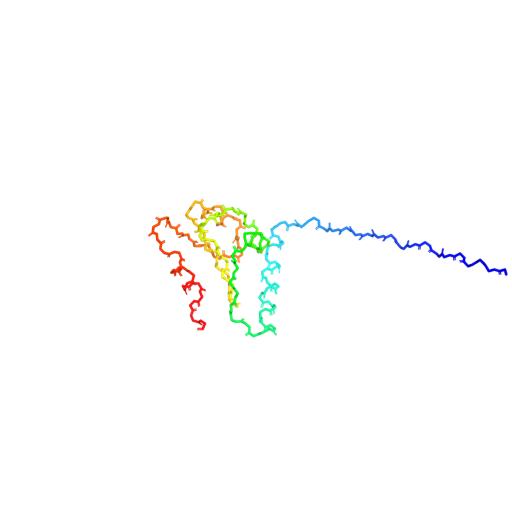8 -4.844 1.00 95.38 92 ALA A C 1
ATOM 711 O O . ALA A 1 92 ? 1.928 8.145 -5.149 1.00 95.38 92 ALA A O 1
ATOM 712 N N . SER A 1 93 ? 3.204 9.871 -5.745 1.00 93.62 93 SER A N 1
ATOM 713 C CA . SER A 1 93 ? 2.640 10.015 -7.107 1.00 93.62 93 SER A CA 1
ATOM 714 C C . SER A 1 93 ? 2.704 8.763 -8.007 1.00 93.62 93 SER A C 1
ATOM 716 O O . SER A 1 93 ? 2.112 8.737 -9.087 1.00 93.62 93 SER A O 1
ATOM 718 N N . ASN A 1 94 ? 3.447 7.733 -7.602 1.00 94.62 94 ASN A N 1
ATOM 719 C CA . ASN A 1 94 ? 3.593 6.455 -8.298 1.00 94.62 94 ASN A CA 1
ATOM 720 C C . ASN A 1 94 ? 2.719 5.323 -7.718 1.00 94.62 94 ASN A C 1
ATOM 722 O O . ASN A 1 94 ? 2.830 4.191 -8.189 1.00 94.62 94 ASN A O 1
ATOM 726 N N . ALA A 1 95 ? 1.864 5.608 -6.733 1.00 96.62 95 ALA A N 1
ATOM 727 C CA . ALA A 1 95 ? 0.910 4.666 -6.157 1.00 96.62 95 ALA A CA 1
ATOM 728 C C . ALA A 1 95 ? -0.472 5.323 -6.001 1.00 96.62 95 ALA A C 1
ATOM 730 O O . ALA A 1 95 ? -0.584 6.517 -5.734 1.00 96.62 95 ALA A O 1
ATOM 731 N N . ALA A 1 96 ? -1.539 4.538 -6.143 1.00 98.00 96 ALA A N 1
ATOM 732 C CA . ALA A 1 96 ? -2.865 4.967 -5.715 1.00 98.00 96 ALA A CA 1
ATOM 733 C C . ALA A 1 96 ? -2.880 5.082 -4.186 1.00 98.00 96 ALA A C 1
ATOM 735 O O . ALA A 1 96 ? -2.353 4.206 -3.508 1.00 98.00 96 ALA A O 1
ATOM 736 N N . VAL A 1 97 ? -3.480 6.132 -3.632 1.00 98.44 97 VAL A N 1
ATOM 737 C CA . VAL A 1 97 ? -3.551 6.332 -2.178 1.00 98.44 97 VAL A CA 1
ATOM 738 C C . VAL A 1 97 ? -4.979 6.111 -1.709 1.00 98.44 97 VAL A C 1
ATOM 740 O O . VAL A 1 97 ? -5.910 6.719 -2.235 1.00 98.44 97 VAL A O 1
ATOM 743 N N . VAL A 1 98 ? -5.147 5.254 -0.706 1.00 98.56 98 VAL A N 1
ATOM 744 C CA . VAL A 1 98 ? -6.418 5.035 -0.011 1.00 98.56 98 VAL A CA 1
ATOM 745 C C . VAL A 1 98 ? -6.212 5.225 1.484 1.00 98.56 98 VAL A C 1
ATOM 747 O O . VAL A 1 98 ? -5.184 4.828 2.035 1.00 98.56 98 VAL A O 1
ATOM 750 N N . ALA A 1 99 ? -7.187 5.854 2.134 1.00 98.25 99 ALA A N 1
ATOM 751 C CA . ALA A 1 99 ? -7.100 6.201 3.542 1.00 98.25 99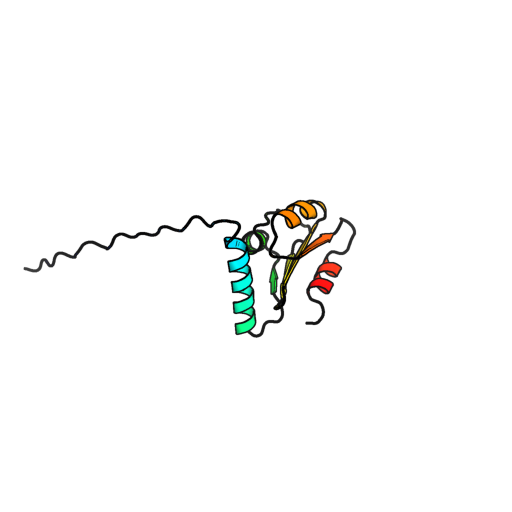 ALA A CA 1
ATOM 752 C C . ALA A 1 99 ? -8.240 5.583 4.3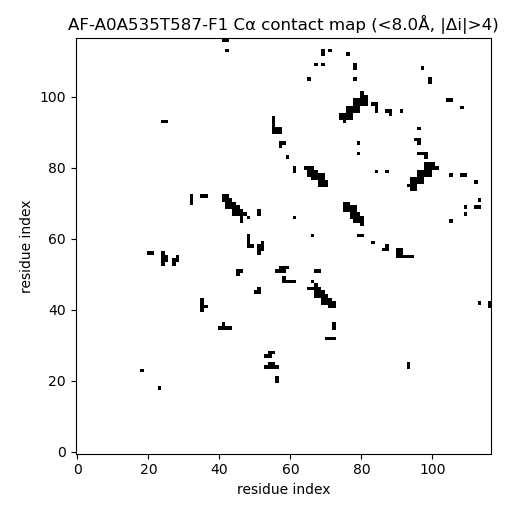58 1.00 98.25 99 ALA A C 1
ATOM 754 O O . ALA A 1 99 ? -9.348 5.435 3.841 1.00 98.25 99 ALA A O 1
ATOM 755 N N . TRP A 1 100 ? -7.968 5.260 5.622 1.00 98.62 100 TRP A N 1
ATOM 756 C CA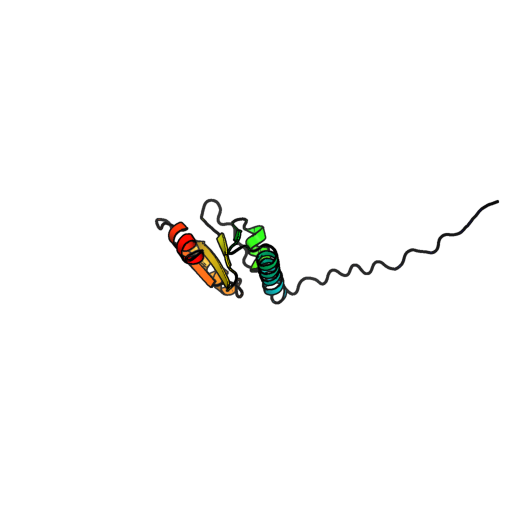 . TRP A 1 100 ? -8.934 4.705 6.580 1.00 98.62 100 TRP A CA 1
ATOM 757 C C . TRP A 1 100 ? -8.939 5.488 7.897 1.00 98.62 100 TRP A C 1
ATOM 759 O O . TRP A 1 100 ? -7.953 6.136 8.252 1.00 98.62 100 TRP A O 1
ATOM 769 N N . ARG A 1 101 ? -10.051 5.455 8.629 1.00 98.19 101 ARG A N 1
ATOM 770 C CA . ARG A 1 101 ? -10.252 6.163 9.902 1.00 98.19 101 ARG A CA 1
ATOM 771 C C . ARG A 1 101 ? -10.222 5.209 11.089 1.00 98.19 101 ARG A C 1
ATOM 773 O O . ARG A 1 101 ? -10.650 4.066 10.980 1.00 98.19 101 ARG A O 1
ATOM 780 N N . ASP A 1 102 ? -9.806 5.713 12.250 1.00 96.12 102 ASP A N 1
ATOM 781 C CA . ASP A 1 102 ? -9.886 4.962 13.506 1.00 96.12 102 ASP A CA 1
ATOM 782 C C . ASP A 1 102 ? -11.317 4.416 13.716 1.00 96.12 102 ASP A C 1
ATOM 784 O O . ASP A 1 102 ? -12.296 5.164 13.662 1.00 96.12 102 ASP A O 1
ATOM 788 N N . GLY A 1 103 ? -11.430 3.102 13.931 1.00 96.38 103 GLY A N 1
ATOM 789 C CA . GLY A 1 103 ? -12.706 2.384 14.047 1.00 96.38 103 GLY A CA 1
ATOM 790 C C . GLY A 1 103 ? -13.178 1.679 12.767 1.00 96.38 103 GLY A C 1
ATOM 791 O O . GLY A 1 103 ? -14.095 0.865 12.848 1.00 96.38 103 GLY A O 1
ATOM 792 N N . GLU A 1 104 ? -12.556 1.941 11.616 1.00 97.75 104 GLU A N 1
ATOM 793 C CA . GLU A 1 104 ? -12.715 1.143 10.393 1.00 97.75 104 GLU A CA 1
ATOM 794 C C . GLU A 1 104 ? -11.735 -0.043 10.399 1.00 97.75 104 GLU A C 1
ATOM 796 O O . GLU A 1 104 ? -10.687 0.015 11.046 1.00 97.75 104 GLU A O 1
ATOM 801 N N . ASP A 1 105 ? -12.057 -1.114 9.669 1.00 97.94 105 ASP A N 1
ATOM 802 C CA . ASP A 1 105 ? -11.113 -2.208 9.430 1.00 97.94 105 ASP A CA 1
ATOM 803 C C . ASP A 1 105 ? -10.230 -1.876 8.211 1.00 97.94 105 ASP A C 1
ATOM 805 O O . ASP A 1 105 ? -10.705 -1.900 7.069 1.00 97.94 105 ASP A O 1
ATOM 809 N N . PRO A 1 106 ? -8.934 -1.564 8.402 1.00 97.75 106 PRO A N 1
ATOM 810 C CA . PRO A 1 106 ? -8.069 -1.200 7.291 1.00 97.75 106 PRO A CA 1
ATOM 811 C C . PRO A 1 106 ? -7.701 -2.400 6.408 1.00 97.75 106 PRO A C 1
ATOM 813 O O . PRO A 1 106 ? -7.250 -2.205 5.275 1.00 97.75 106 PRO A O 1
ATOM 816 N N . TYR A 1 107 ? -7.905 -3.635 6.876 1.00 97.94 107 TYR A N 1
ATOM 817 C CA . TYR A 1 107 ? -7.640 -4.830 6.081 1.00 97.94 107 TYR A CA 1
ATOM 818 C C . TYR A 1 107 ? -8.654 -5.008 4.946 1.00 97.94 107 TYR A C 1
ATOM 820 O O . TYR A 1 107 ? -8.287 -5.548 3.908 1.00 97.94 107 TYR A O 1
ATOM 828 N N . GLU A 1 108 ? -9.854 -4.421 5.026 1.00 98.25 108 GLU A N 1
ATOM 829 C CA . GLU A 1 108 ? -10.777 -4.370 3.879 1.00 98.25 108 GLU A CA 1
ATOM 830 C C . GLU A 1 108 ? -10.186 -3.598 2.682 1.00 98.25 108 GLU A C 1
ATOM 832 O O . GLU A 1 108 ? -10.501 -3.861 1.516 1.00 98.25 108 GLU A O 1
ATOM 837 N N . LEU A 1 109 ? -9.330 -2.601 2.934 1.00 98.38 109 LEU A N 1
ATOM 838 C CA . LEU A 1 109 ? -8.596 -1.906 1.871 1.00 98.38 109 LEU A CA 1
ATOM 839 C C . LEU A 1 109 ? -7.464 -2.768 1.316 1.00 98.38 109 LEU A C 1
ATOM 841 O O . LEU A 1 109 ? -7.230 -2.737 0.109 1.00 98.38 109 LEU A O 1
ATOM 845 N N . VAL A 1 110 ? -6.796 -3.544 2.172 1.00 97.94 110 VAL A N 1
ATOM 846 C CA . VAL A 1 110 ? -5.758 -4.496 1.755 1.00 97.94 110 VAL A CA 1
ATOM 847 C C . VAL A 1 110 ? -6.358 -5.578 0.860 1.00 97.94 110 VAL A C 1
ATOM 849 O O . VAL A 1 110 ? -5.846 -5.800 -0.236 1.00 97.94 110 VAL A O 1
ATOM 852 N N . ASP A 1 111 ? -7.480 -6.171 1.267 1.00 97.56 111 ASP A N 1
ATOM 853 C CA . ASP A 1 111 ? -8.198 -7.187 0.495 1.00 97.56 111 ASP A CA 1
ATOM 854 C C . ASP A 1 111 ? -8.617 -6.654 -0.873 1.00 97.56 111 ASP A C 1
ATOM 856 O O . ASP A 1 111 ? -8.392 -7.305 -1.890 1.00 97.56 111 ASP A O 1
ATOM 860 N N . ARG A 1 112 ? -9.157 -5.430 -0.936 1.00 97.50 112 ARG A N 1
ATOM 861 C CA . ARG A 1 112 ? -9.484 -4.786 -2.219 1.00 97.50 112 ARG A CA 1
ATOM 862 C C . ARG A 1 112 ? -8.250 -4.528 -3.078 1.00 97.50 112 ARG A C 1
ATOM 864 O O . ARG A 1 112 ? -8.297 -4.757 -4.284 1.00 97.50 112 ARG A O 1
ATOM 871 N N . ALA A 1 113 ? -7.156 -4.060 -2.479 1.00 97.31 113 ALA A N 1
ATOM 872 C CA . ALA A 1 113 ? -5.915 -3.778 -3.196 1.00 97.31 113 ALA A CA 1
ATOM 873 C C . ALA A 1 113 ? -5.258 -5.050 -3.759 1.00 97.31 113 ALA A C 1
ATOM 875 O O . ALA A 1 113 ? -4.586 -4.988 -4.787 1.00 97.31 113 ALA A O 1
ATOM 876 N N . LEU A 1 114 ? -5.473 -6.193 -3.105 1.00 96.12 114 LEU A N 1
ATOM 877 C CA . LEU A 1 114 ? -4.954 -7.508 -3.480 1.00 96.12 114 LEU A CA 1
ATOM 878 C C . LEU A 1 114 ? -6.032 -8.420 -4.092 1.00 96.12 114 LEU A C 1
ATOM 880 O O . LEU A 1 114 ? -5.820 -9.620 -4.227 1.00 96.12 114 LEU A O 1
ATOM 884 N N . ALA A 1 115 ? -7.188 -7.880 -4.478 1.00 93.06 115 ALA A N 1
ATOM 885 C CA . ALA A 1 115 ? -8.281 -8.691 -4.996 1.00 93.06 115 ALA A CA 1
ATOM 886 C C . ALA A 1 115 ? -7.940 -9.319 -6.359 1.00 93.06 115 ALA A C 1
ATOM 888 O O . ALA A 1 115 ? -7.355 -8.679 -7.243 1.00 93.06 115 ALA A O 1
ATOM 889 N N . GLY A 1 116 ? -8.386 -10.563 -6.556 1.00 85.62 116 GLY A N 1
ATOM 890 C CA . GLY A 1 116 ? -8.196 -11.303 -7.807 1.00 85.62 116 GLY A CA 1
ATOM 891 C C . GLY A 1 116 ? -6.779 -11.847 -8.009 1.00 85.62 116 GLY A C 1
ATOM 892 O O . GLY A 1 116 ? -6.360 -11.983 -9.158 1.00 85.62 116 GLY A O 1
ATOM 893 N N . LEU A 1 117 ? -6.048 -12.082 -6.915 1.00 80.62 117 LEU A N 1
ATOM 894 C CA . LEU A 1 117 ? -4.922 -13.021 -6.877 1.00 80.62 117 LEU A CA 1
ATOM 895 C C . LEU A 1 117 ? -5.437 -14.466 -6.838 1.00 80.62 117 LEU A C 1
ATOM 897 O O . LEU A 1 117 ? -6.560 -14.673 -6.318 1.00 80.62 117 LEU A O 1
#

Radius of gyration: 20.39 Å; Cα contacts (8 Å, |Δi|>4): 154; chains: 1; bounding box: 80×30×29 Å

pLDDT: mean 86.45, std 18.54, range [43.19, 98.81]

Nearest PDB structures (foldseek):
  3o5v-assembly3_A  TM=9.037E-01  e=8.741E-09  Streptococcus pyogenes M1 GAS
  7yto-assembly4_C  TM=9.077E-01  e=1.786E-06  Alcaligenes sp.
  1kp0-assembly1_B  TM=8.844E-01  e=1.786E-06  Actinobacillus
  7yto-assembly2_F-2  TM=9.044E-01  e=2.491E-06  Alcaligenes sp.
  1chm-assembly1_B  TM=8.700E-01  e=2.389E-05  Pseudomonas putida

Foldseek 3Di:
DDDDDDDDDDDPPPPPPPDPLVVQQCVVLVVVLVVCVVVVHFKDKAFDQVVVCRNFVQHDDQDPDGWIWIRGNVAIETEEAPVCQVSCVVGRVRHHYDYDYPPDDSVVVVCVRSPPD

Secondary structure (DSSP, 8-state):
----PPPPPPP---------TTHHHHHHHHHHHHHHHHTT-SEEEE--HHHHHHHHS-----TTS--EEEEESS-EEEEEETTTHHHHHHH-TTSEEEEE-TTS-THHHHHHHTTT-